Protein AF-A0A436QU45-F1 (afdb_monomer)

Foldseek 3Di:
DPPPDDDDPVVVVVVLVVVVVVLVLLLVCLVVAVANVHDDDDVVLVVVLVVVLVCQQVVSDDCVVRVSSLVSNLVVCPDPVNVVSLVDDDPPGGGPPCSNPSVD

Solvent-accessible surface area (backbone atoms only — not comparable to full-atom values): 6234 Å² total; per-residue (Å²): 133,85,86,79,72,79,79,60,63,66,61,51,53,53,50,61,60,52,48,56,59,53,48,54,50,47,18,52,34,32,66,76,31,84,23,67,82,33,88,53,89,48,70,62,43,53,54,50,49,56,56,48,48,56,37,40,32,71,58,75,62,73,55,86,86,26,58,39,31,42,57,49,46,39,62,55,59,72,34,80,88,34,49,68,64,55,69,58,78,56,89,98,51,80,61,40,90,53,53,70,50,77,88,109

pLDDT: mean 90.85, std 9.3, range [40.69, 97.88]

Nearest PDB structures (foldseek):
  4mdc-assembly1_A  TM=9.880E-01  e=5.559E-12  Sinorhizobium meliloti 1021
  4o7h-assembly1_A  TM=9.720E-01  e=8.324E-10  Rhodospirillum rubrum F11
  4o7h-assembly1_B  TM=9.723E-01  e=1.251E-09  Rhodospirillum rubrum F11
  5nr1-assembly1_A  TM=9.615E-01  e=7.182E-09  Caulobacter vibrioides
  4ecb-assembly1_B  TM=8.133E-01  e=2.081E-01  Schistosoma japonicum

Radius of gyration: 14.69 Å; Cα contacts (8 Å, |Δi|>4): 74; chains: 1; bounding box: 36×24×44 Å

Sequence (104 aa):
AAGGGSPDSAAIRAARANIRQHMKYTNWLAGTRHWLAGNKVTYADLAAAATLSVLDYLGEIDWREHSAAREWYTRVKSRPSFRPLLSDRVRGLSPVSHYADLDF

Structure (mmCIF, N/CA/C/O backbone):
data_AF-A0A436QU45-F1
#
_entry.id   AF-A0A436QU45-F1
#
loop_
_atom_site.group_PDB
_atom_site.id
_atom_site.type_symbol
_atom_site.label_atom_id
_atom_site.label_alt_id
_atom_site.label_comp_id
_atom_site.label_asym_id
_atom_site.label_entity_id
_atom_site.label_seq_id
_atom_site.pdbx_PDB_ins_code
_atom_site.Cartn_x
_atom_site.Cartn_y
_atom_site.Cartn_z
_atom_site.occupancy
_atom_site.B_iso_or_equiv
_atom_site.auth_seq_id
_atom_site.auth_comp_id
_atom_site.auth_asym_id
_atom_site.auth_atom_id
_atom_site.pdbx_PDB_model_num
ATOM 1 N N . ALA A 1 1 ? 4.417 8.621 -26.400 1.00 40.69 1 ALA A N 1
ATOM 2 C CA . ALA A 1 1 ? 5.812 8.210 -26.651 1.00 40.69 1 ALA A CA 1
ATOM 3 C C . ALA A 1 1 ? 5.959 6.759 -26.212 1.00 40.69 1 ALA A C 1
ATOM 5 O O . ALA A 1 1 ? 5.662 6.466 -25.061 1.00 40.69 1 ALA A O 1
ATOM 6 N N . ALA A 1 2 ? 6.302 5.847 -27.123 1.00 53.00 2 ALA A N 1
ATOM 7 C CA . ALA A 1 2 ? 6.554 4.452 -26.775 1.00 53.00 2 ALA A CA 1
ATOM 8 C C . ALA A 1 2 ? 7.922 4.368 -26.080 1.00 53.00 2 ALA A C 1
ATOM 10 O O . ALA A 1 2 ? 8.947 4.642 -26.700 1.00 53.00 2 ALA A O 1
ATOM 11 N N . GLY A 1 3 ? 7.928 4.076 -24.778 1.00 53.78 3 GLY A N 1
ATOM 12 C CA . GLY A 1 3 ? 9.149 3.855 -24.005 1.00 53.78 3 GLY A CA 1
ATOM 13 C C . GLY A 1 3 ? 9.829 2.571 -24.471 1.00 53.78 3 GLY A C 1
ATOM 14 O O . GLY A 1 3 ? 9.390 1.486 -24.116 1.00 53.78 3 GLY A O 1
ATOM 15 N N . GLY A 1 4 ? 10.851 2.706 -25.319 1.00 63.25 4 GLY A N 1
ATOM 16 C CA . GLY A 1 4 ? 11.589 1.592 -25.928 1.00 63.25 4 GLY A CA 1
ATOM 17 C C . GLY A 1 4 ? 13.011 1.397 -25.392 1.00 63.25 4 GLY A C 1
ATOM 18 O O . GLY A 1 4 ? 13.765 0.611 -25.954 1.00 63.25 4 GLY A O 1
ATOM 19 N N . GLY A 1 5 ? 13.406 2.125 -24.345 1.00 72.06 5 GLY A N 1
ATOM 20 C CA . GLY A 1 5 ? 14.686 1.912 -23.670 1.00 72.06 5 GLY A CA 1
ATOM 21 C C . GLY A 1 5 ? 14.582 0.802 -22.627 1.00 72.06 5 GLY A C 1
ATOM 22 O O . GLY A 1 5 ? 13.574 0.711 -21.925 1.00 72.06 5 GLY A O 1
ATOM 23 N N . SER A 1 6 ? 15.623 -0.025 -22.508 1.00 75.50 6 SER A N 1
ATOM 24 C CA . SER A 1 6 ? 15.734 -1.003 -21.422 1.00 75.50 6 SER A CA 1
ATOM 25 C C . SER A 1 6 ? 15.598 -0.305 -20.060 1.00 75.50 6 SER A C 1
ATOM 27 O O . SER A 1 6 ? 16.136 0.794 -19.900 1.00 75.50 6 SER A O 1
ATOM 29 N N . PRO A 1 7 ? 14.912 -0.912 -19.073 1.00 81.56 7 PRO A N 1
ATOM 30 C CA . PRO A 1 7 ? 14.766 -0.323 -17.746 1.00 81.56 7 PRO A CA 1
ATOM 31 C C . PRO A 1 7 ? 16.120 0.054 -17.135 1.00 81.56 7 PRO A C 1
ATOM 33 O O . PRO A 1 7 ? 17.071 -0.731 -17.186 1.00 81.56 7 PRO A O 1
ATOM 36 N N . ASP A 1 8 ? 16.204 1.236 -16.520 1.00 90.25 8 ASP A N 1
ATOM 37 C CA . ASP A 1 8 ? 17.415 1.655 -15.818 1.00 90.25 8 ASP A CA 1
ATOM 38 C C . ASP A 1 8 ? 17.614 0.796 -14.561 1.00 90.25 8 ASP A C 1
ATOM 40 O O . ASP A 1 8 ? 16.960 0.962 -13.527 1.00 90.25 8 ASP A O 1
ATOM 44 N N . SER A 1 9 ? 18.557 -0.140 -14.656 1.00 89.94 9 SER A N 1
ATOM 45 C CA . SER A 1 9 ? 18.867 -1.066 -13.570 1.00 89.94 9 SER A CA 1
ATOM 46 C C . SER A 1 9 ? 19.361 -0.365 -12.299 1.00 89.94 9 SER A C 1
ATOM 48 O O . SER A 1 9 ? 19.139 -0.880 -11.202 1.00 89.94 9 SER A O 1
ATOM 50 N N . ALA A 1 10 ? 20.023 0.792 -12.415 1.00 92.94 10 ALA A N 1
ATOM 51 C CA . ALA A 1 10 ? 20.500 1.547 -11.262 1.00 92.94 10 ALA A CA 1
ATOM 52 C C . ALA A 1 10 ? 19.326 2.194 -10.521 1.00 92.94 10 ALA A C 1
ATOM 54 O O . ALA A 1 10 ? 19.232 2.057 -9.298 1.00 92.94 10 ALA A O 1
ATOM 55 N N . ALA A 1 11 ? 18.391 2.795 -11.262 1.00 91.06 11 ALA A N 1
ATOM 56 C CA . ALA A 1 11 ? 17.160 3.342 -10.701 1.00 91.06 11 ALA A CA 1
ATOM 57 C C . ALA A 1 11 ? 16.320 2.259 -10.001 1.00 91.06 11 ALA A C 1
ATOM 59 O O . ALA A 1 11 ? 15.873 2.464 -8.873 1.00 91.06 11 ALA A O 1
ATOM 60 N N . ILE A 1 12 ? 16.176 1.073 -10.607 1.00 89.69 12 ILE A N 1
ATOM 61 C CA . ILE A 1 12 ? 15.433 -0.052 -10.008 1.00 89.69 12 ILE A CA 1
ATOM 62 C C . ILE A 1 12 ? 16.094 -0.535 -8.711 1.00 89.69 12 ILE A C 1
ATOM 64 O O . ILE A 1 12 ? 15.411 -0.750 -7.709 1.00 89.69 12 ILE A O 1
ATOM 68 N N . ARG A 1 13 ? 17.428 -0.682 -8.689 1.00 90.56 13 ARG A N 1
ATOM 69 C CA . ARG A 1 13 ? 18.151 -1.076 -7.466 1.00 90.56 13 ARG A CA 1
ATOM 70 C C . ARG A 1 13 ? 17.974 -0.051 -6.347 1.00 90.56 13 ARG A C 1
ATOM 72 O O . ARG A 1 13 ? 17.727 -0.445 -5.207 1.00 90.56 13 ARG A O 1
ATOM 79 N N . ALA A 1 14 ? 18.075 1.239 -6.664 1.00 93.12 14 ALA A N 1
ATOM 80 C CA . ALA A 1 14 ? 17.862 2.310 -5.695 1.00 93.12 14 ALA A CA 1
ATOM 81 C C . ALA A 1 14 ? 16.418 2.311 -5.164 1.00 93.12 14 ALA A C 1
ATOM 83 O O . ALA A 1 14 ? 16.207 2.382 -3.954 1.00 93.12 14 ALA A O 1
ATOM 84 N N . ALA A 1 15 ? 15.428 2.140 -6.045 1.00 89.88 15 ALA A N 1
ATOM 85 C CA . ALA A 1 15 ? 14.022 2.045 -5.662 1.00 89.88 15 ALA A CA 1
ATOM 86 C C . ALA A 1 15 ? 13.774 0.876 -4.694 1.00 89.88 15 ALA A C 1
ATOM 88 O O . ALA A 1 15 ? 13.246 1.088 -3.602 1.00 89.88 15 ALA A O 1
ATOM 89 N N . ARG A 1 16 ? 14.250 -0.333 -5.026 1.00 90.50 16 ARG A N 1
ATOM 90 C CA . ARG A 1 16 ? 14.160 -1.518 -4.150 1.00 90.50 16 ARG A CA 1
ATOM 91 C C . ARG A 1 16 ? 14.826 -1.308 -2.793 1.00 90.50 16 ARG A C 1
ATOM 93 O O . ARG A 1 16 ? 14.320 -1.770 -1.773 1.00 90.50 16 ARG A O 1
ATOM 100 N N . ALA A 1 17 ? 15.955 -0.599 -2.758 1.00 92.06 17 ALA A N 1
ATOM 101 C CA . ALA A 1 17 ? 16.620 -0.275 -1.501 1.00 92.06 17 ALA A CA 1
ATOM 102 C C . ALA A 1 17 ? 15.769 0.644 -0.609 1.00 92.06 17 ALA A C 1
ATOM 104 O O . ALA A 1 17 ? 15.705 0.424 0.602 1.00 92.06 17 ALA A O 1
ATOM 105 N N . ASN A 1 18 ? 15.078 1.615 -1.208 1.00 94.00 18 ASN A N 1
ATOM 106 C CA . ASN A 1 18 ? 14.245 2.580 -0.493 1.00 94.00 18 ASN A CA 1
ATOM 107 C C . ASN A 1 18 ? 12.933 1.972 0.027 1.00 94.00 18 ASN A C 1
ATOM 109 O O . ASN A 1 18 ? 12.485 2.347 1.113 1.00 94.00 18 ASN A O 1
ATOM 113 N N . ILE A 1 19 ? 12.348 0.995 -0.683 1.00 94.62 19 ILE A N 1
ATOM 114 C CA . ILE A 1 19 ? 11.116 0.299 -0.254 1.00 94.62 19 ILE A CA 1
ATOM 115 C C . ILE A 1 19 ? 11.261 -0.250 1.168 1.00 94.62 19 ILE A C 1
ATOM 117 O O . ILE A 1 19 ? 10.368 -0.057 1.993 1.00 94.62 19 ILE A O 1
ATOM 121 N N . ARG A 1 20 ? 12.412 -0.853 1.498 1.00 92.56 20 ARG A N 1
ATOM 122 C CA . ARG A 1 20 ? 12.660 -1.436 2.827 1.00 92.56 20 ARG A CA 1
ATOM 123 C C . ARG A 1 20 ? 12.457 -0.437 3.964 1.00 92.56 20 ARG A C 1
ATOM 125 O O . ARG A 1 20 ? 11.889 -0.788 4.995 1.00 92.56 20 ARG A O 1
ATOM 132 N N . GLN A 1 21 ? 12.907 0.806 3.796 1.00 95.00 21 GLN A N 1
ATOM 133 C CA . GLN A 1 21 ? 12.771 1.824 4.840 1.00 95.00 21 GLN A CA 1
ATOM 134 C C . GLN A 1 21 ? 11.311 2.250 5.022 1.00 95.00 21 GLN A C 1
ATOM 136 O O . GLN A 1 21 ? 10.843 2.379 6.155 1.00 95.00 21 GLN A O 1
ATOM 141 N N . HIS A 1 22 ? 10.572 2.413 3.922 1.00 96.50 22 HIS A N 1
ATOM 142 C CA . HIS A 1 22 ? 9.146 2.730 3.979 1.00 96.50 22 HIS A CA 1
ATOM 143 C C . HIS A 1 22 ? 8.334 1.590 4.597 1.00 96.50 22 HIS A C 1
ATOM 145 O O . HIS A 1 22 ? 7.486 1.848 5.447 1.00 96.50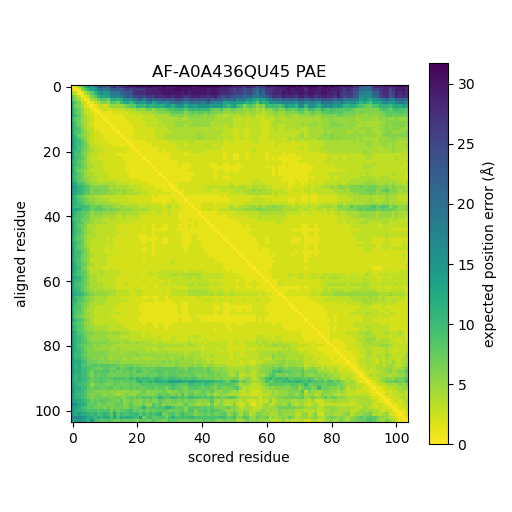 22 HIS A O 1
ATOM 151 N N . MET A 1 23 ? 8.639 0.337 4.256 1.00 97.44 23 MET A N 1
ATOM 152 C CA . MET A 1 23 ? 7.963 -0.820 4.839 1.00 97.44 23 MET A CA 1
ATOM 153 C C . MET A 1 23 ? 8.230 -0.963 6.337 1.00 97.44 23 MET A C 1
ATOM 155 O O . MET A 1 23 ? 7.292 -1.207 7.093 1.00 97.44 23 MET A O 1
ATOM 159 N N . LYS A 1 24 ? 9.464 -0.718 6.802 1.00 96.69 24 LYS A N 1
ATOM 160 C CA . LYS A 1 24 ? 9.770 -0.659 8.243 1.00 96.69 24 LYS A CA 1
ATOM 161 C C . LYS A 1 24 ? 8.922 0.388 8.962 1.00 96.69 24 LYS A C 1
ATOM 163 O O . LYS A 1 24 ? 8.387 0.109 10.034 1.00 96.69 24 LYS A O 1
ATOM 168 N N . TYR A 1 25 ? 8.777 1.573 8.372 1.00 97.38 25 TYR A N 1
ATOM 169 C CA . TYR A 1 25 ? 7.977 2.643 8.961 1.00 97.38 25 TYR A CA 1
ATOM 170 C C . TYR A 1 25 ? 6.479 2.313 8.975 1.00 97.38 25 TYR A C 1
ATOM 172 O O . TYR A 1 25 ? 5.841 2.435 10.020 1.00 97.38 25 TYR A O 1
ATOM 180 N N . THR A 1 26 ? 5.927 1.817 7.865 1.00 97.62 26 THR A N 1
ATOM 181 C CA . THR A 1 26 ? 4.529 1.362 7.796 1.00 97.62 26 THR A CA 1
ATOM 182 C C . THR A 1 26 ? 4.261 0.235 8.792 1.00 97.62 26 THR A C 1
ATOM 184 O O . THR A 1 26 ? 3.245 0.262 9.480 1.00 97.62 26 THR A O 1
ATOM 187 N N . ASN A 1 27 ? 5.190 -0.714 8.938 1.00 97.88 27 ASN A N 1
ATOM 188 C CA . ASN A 1 27 ? 5.090 -1.794 9.917 1.00 97.88 27 ASN A CA 1
ATOM 189 C C . ASN A 1 27 ? 5.077 -1.267 11.357 1.00 97.88 27 ASN A C 1
ATOM 191 O O . ASN A 1 27 ? 4.260 -1.703 12.162 1.00 97.88 27 ASN A O 1
ATOM 195 N N . TRP A 1 28 ? 5.935 -0.296 11.679 1.00 97.75 28 TRP A N 1
ATOM 196 C CA . TRP A 1 28 ? 5.936 0.347 12.994 1.00 97.75 28 TRP A CA 1
ATOM 197 C C . TRP A 1 28 ? 4.623 1.095 13.279 1.00 97.75 28 TRP A C 1
ATOM 199 O O . TRP A 1 28 ? 4.052 0.951 14.361 1.00 97.75 28 TRP A O 1
ATOM 209 N N . LEU A 1 29 ? 4.104 1.847 12.303 1.00 97.69 29 LEU A N 1
ATOM 210 C CA . LEU A 1 29 ? 2.814 2.533 12.423 1.00 97.69 29 LEU A CA 1
ATOM 211 C C . LEU A 1 29 ? 1.664 1.544 12.649 1.00 97.69 29 LEU A C 1
ATOM 213 O O . LEU A 1 29 ? 0.866 1.734 13.563 1.00 97.69 29 LEU A O 1
ATOM 217 N N . ALA A 1 30 ? 1.603 0.480 11.847 1.00 97.31 30 ALA A N 1
ATOM 218 C CA . ALA A 1 30 ? 0.574 -0.551 11.936 1.00 97.31 30 ALA A CA 1
ATOM 219 C C . ALA A 1 30 ? 0.669 -1.396 13.218 1.00 97.31 30 ALA A C 1
ATOM 221 O O . ALA A 1 30 ? -0.350 -1.864 13.712 1.00 97.31 30 ALA A O 1
ATOM 222 N N . GLY A 1 31 ? 1.872 -1.578 13.772 1.00 96.56 31 GLY A N 1
ATOM 223 C CA . GLY A 1 31 ? 2.080 -2.314 15.023 1.00 96.56 31 GLY A CA 1
ATOM 224 C C . GLY A 1 31 ? 1.774 -1.502 16.284 1.00 96.56 31 GLY A C 1
ATOM 225 O O . GLY A 1 31 ? 1.564 -2.077 17.346 1.00 96.56 31 GLY A O 1
ATOM 226 N N . THR A 1 32 ? 1.741 -0.171 16.188 1.00 95.69 32 THR A N 1
ATOM 227 C CA . THR A 1 32 ? 1.507 0.725 17.338 1.00 95.69 32 THR A CA 1
ATOM 228 C C . THR A 1 32 ? 0.123 1.377 17.331 1.00 95.69 32 THR A C 1
ATOM 230 O O . THR A 1 32 ? -0.238 2.061 18.289 1.00 95.69 32 THR A O 1
ATOM 233 N N . ARG A 1 33 ? -0.658 1.204 16.256 1.00 95.00 33 ARG A N 1
ATOM 234 C CA . ARG A 1 33 ? -1.951 1.871 16.036 1.00 95.00 33 ARG A CA 1
ATOM 235 C C . ARG A 1 33 ? -2.924 0.938 15.325 1.00 95.00 33 ARG A C 1
ATOM 237 O O . ARG A 1 33 ? -2.517 0.064 14.570 1.00 95.00 33 ARG A O 1
ATOM 244 N N . HIS A 1 34 ? -4.227 1.167 15.490 1.00 94.00 34 HIS A N 1
ATOM 245 C CA . HIS A 1 34 ? -5.234 0.382 14.766 1.00 94.00 34 HIS A CA 1
ATOM 246 C C . HIS A 1 34 ? -5.207 0.625 13.245 1.00 94.00 34 HIS A C 1
ATOM 248 O O . HIS A 1 34 ? -5.368 -0.328 12.480 1.00 94.00 34 HIS A O 1
ATOM 254 N N . TRP A 1 35 ? -4.998 1.874 12.828 1.00 97.12 35 TRP A N 1
ATOM 255 C CA . TRP A 1 35 ? -4.835 2.362 11.453 1.00 97.12 35 TR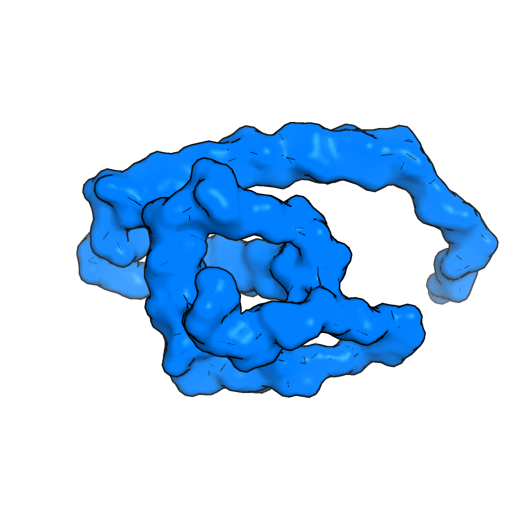P A CA 1
ATOM 256 C C . TRP A 1 35 ? -3.659 3.347 11.411 1.00 97.12 35 TRP A C 1
ATOM 258 O O . TRP A 1 35 ? -3.261 3.870 12.455 1.00 97.12 35 TRP A O 1
ATOM 268 N N . LEU A 1 36 ? -3.103 3.650 10.234 1.00 96.75 36 LEU A N 1
ATOM 269 C CA . LEU A 1 36 ? -1.822 4.374 10.138 1.00 96.75 36 LEU A CA 1
ATOM 270 C C . LEU A 1 36 ? -1.835 5.739 10.852 1.00 96.75 36 LEU A C 1
ATOM 272 O O . LEU A 1 36 ? -0.837 6.142 11.459 1.00 96.75 36 LEU A O 1
ATOM 276 N N . ALA A 1 37 ? -2.976 6.433 10.829 1.00 96.44 37 ALA A N 1
ATOM 277 C CA . ALA A 1 37 ? -3.160 7.737 11.466 1.00 96.44 37 ALA A CA 1
ATOM 278 C C . ALA A 1 37 ? -3.862 7.692 12.842 1.00 96.44 37 ALA A C 1
ATOM 280 O O . ALA A 1 37 ? -4.082 8.746 13.433 1.00 96.44 37 ALA A O 1
ATOM 281 N N . GLY A 1 38 ? -4.227 6.515 13.371 1.00 94.12 38 GLY A N 1
ATOM 282 C CA . GLY A 1 38 ? -4.890 6.392 14.676 1.00 94.12 38 GLY A CA 1
ATOM 283 C C . GLY A 1 38 ? -5.947 5.288 14.734 1.00 94.12 38 GLY A C 1
ATOM 284 O O . GLY A 1 38 ? -5.704 4.158 14.325 1.00 94.12 38 GLY A O 1
ATOM 285 N N . ASN A 1 39 ? -7.131 5.602 15.270 1.00 94.88 39 ASN A N 1
ATOM 286 C CA . ASN A 1 39 ? -8.161 4.595 15.581 1.00 94.88 39 ASN A CA 1
ATOM 287 C C . ASN A 1 39 ? -9.189 4.356 14.468 1.00 94.88 39 ASN A C 1
ATOM 289 O O . ASN A 1 39 ? -9.999 3.437 14.565 1.00 94.88 39 ASN A O 1
ATOM 293 N N . LYS A 1 40 ? -9.181 5.167 13.408 1.00 96.12 40 LYS A N 1
ATOM 294 C CA . LYS A 1 40 ? -10.122 5.065 12.284 1.00 96.12 40 LYS A CA 1
ATOM 295 C C . LYS A 1 40 ? -9.359 5.101 10.964 1.00 96.12 40 LYS A C 1
ATOM 297 O O . LYS A 1 40 ? -8.282 5.686 10.907 1.00 96.12 40 LYS A O 1
ATOM 302 N N . VAL A 1 41 ? -9.946 4.513 9.922 1.00 96.62 41 VAL A N 1
ATOM 303 C CA . VAL A 1 41 ? -9.426 4.602 8.550 1.00 96.62 41 VAL A CA 1
ATOM 304 C C . VAL A 1 41 ? -9.408 6.064 8.111 1.00 96.62 41 VAL A C 1
ATOM 306 O O . VAL A 1 41 ? -10.395 6.779 8.292 1.00 96.62 41 VAL A O 1
ATOM 309 N N . THR A 1 42 ? -8.307 6.489 7.501 1.00 97.44 4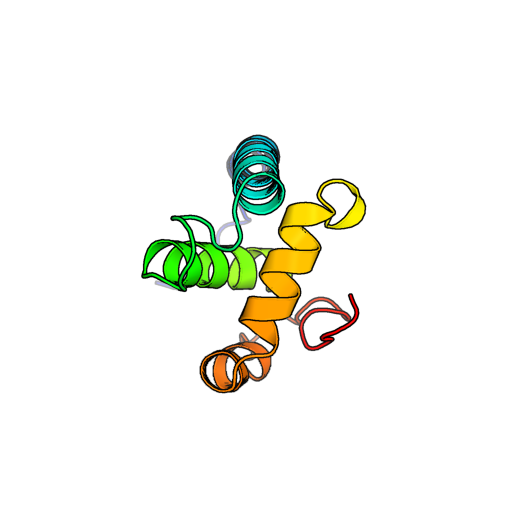2 THR A N 1
ATOM 310 C CA . THR A 1 42 ? -8.128 7.842 6.959 1.00 97.44 42 THR A CA 1
ATOM 311 C C . THR A 1 42 ? -7.534 7.802 5.551 1.00 97.44 42 THR A C 1
ATOM 313 O O . THR A 1 42 ? -7.203 6.738 5.024 1.00 97.44 42 THR A O 1
ATOM 316 N N . TYR A 1 43 ? -7.332 8.974 4.945 1.00 97.38 43 TYR A N 1
ATOM 317 C CA . TYR A 1 43 ? -6.591 9.082 3.687 1.00 97.38 43 TYR A CA 1
ATOM 318 C C . TYR A 1 43 ? -5.158 8.548 3.774 1.00 97.38 43 TYR A C 1
ATOM 320 O O . TYR A 1 43 ? -4.638 8.106 2.754 1.00 97.38 43 TYR A O 1
ATOM 328 N N . ALA A 1 44 ? -4.539 8.522 4.961 1.00 97.31 44 ALA A N 1
ATOM 329 C CA . ALA A 1 44 ? -3.215 7.928 5.130 1.00 97.31 44 ALA A CA 1
ATOM 330 C C . ALA A 1 44 ? -3.226 6.436 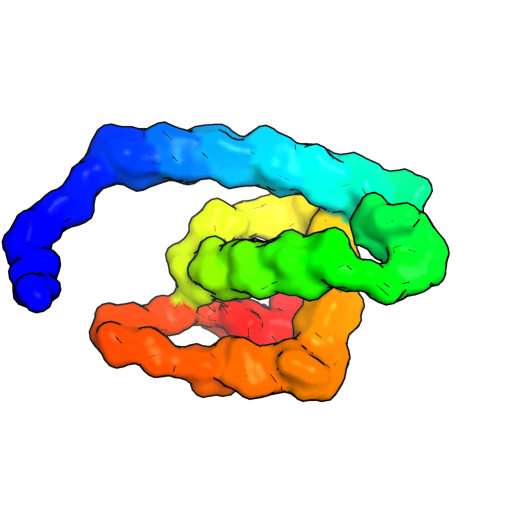4.762 1.00 97.31 44 ALA A C 1
ATOM 332 O O . ALA A 1 44 ? -2.343 5.971 4.045 1.00 97.31 44 ALA A O 1
ATOM 333 N N . ASP A 1 45 ? -4.260 5.705 5.189 1.00 97.81 45 ASP A N 1
ATOM 334 C CA . ASP A 1 45 ? -4.404 4.282 4.889 1.00 97.81 45 ASP A CA 1
ATOM 335 C C . ASP A 1 45 ? -4.657 4.047 3.398 1.00 97.81 45 ASP A C 1
ATOM 337 O O . ASP A 1 45 ? -4.058 3.159 2.798 1.00 97.81 45 ASP A O 1
ATOM 341 N N . LEU A 1 46 ? -5.512 4.873 2.786 1.00 96.38 46 LEU A N 1
ATOM 342 C CA . LEU A 1 46 ? -5.845 4.762 1.365 1.00 96.38 46 LEU A CA 1
ATOM 343 C C . LEU A 1 46 ? -4.642 5.080 0.470 1.00 96.38 46 LEU A C 1
ATOM 345 O O . LEU A 1 46 ? -4.374 4.339 -0.471 1.00 96.38 46 LEU A O 1
ATOM 349 N N . ALA A 1 47 ? -3.893 6.141 0.778 1.00 97.00 47 ALA A N 1
ATOM 350 C CA . ALA A 1 47 ? -2.705 6.526 0.022 1.00 97.00 47 ALA A CA 1
ATOM 351 C C . ALA A 1 47 ? -1.597 5.466 0.129 1.00 97.00 47 ALA A C 1
ATOM 353 O O . ALA A 1 47 ? -1.008 5.067 -0.882 1.00 97.00 47 ALA A O 1
ATOM 354 N N . ALA A 1 48 ? -1.348 4.963 1.343 1.00 97.25 48 ALA A N 1
ATOM 355 C CA . ALA A 1 48 ? -0.381 3.898 1.563 1.00 97.25 48 ALA A CA 1
ATOM 356 C C . ALA A 1 48 ? -0.797 2.612 0.836 1.00 97.25 48 ALA A C 1
ATOM 358 O O . ALA A 1 48 ? 0.002 2.043 0.098 1.00 97.25 48 ALA A O 1
ATOM 359 N N . ALA A 1 49 ? -2.052 2.179 0.976 1.00 96.69 49 ALA A N 1
ATOM 360 C CA . ALA A 1 49 ? -2.527 0.945 0.360 1.00 96.69 49 ALA A CA 1
ATOM 361 C C . ALA A 1 49 ? -2.564 1.019 -1.171 1.00 96.69 49 ALA A C 1
ATOM 363 O O . ALA A 1 49 ? -2.229 0.033 -1.823 1.00 96.69 49 ALA A O 1
ATOM 364 N N . ALA A 1 50 ? -2.909 2.173 -1.753 1.00 95.25 50 ALA A N 1
ATOM 365 C CA . ALA A 1 50 ? -2.830 2.383 -3.197 1.00 95.25 50 ALA A CA 1
ATOM 366 C C . ALA A 1 50 ? -1.388 2.215 -3.696 1.00 95.25 50 ALA A C 1
ATOM 368 O O . ALA A 1 50 ? -1.137 1.441 -4.617 1.00 95.25 50 ALA A O 1
ATOM 369 N N . THR A 1 51 ? -0.427 2.858 -3.029 1.00 95.44 51 THR A N 1
ATOM 370 C CA . THR A 1 51 ? 0.997 2.760 -3.386 1.00 95.44 51 THR A CA 1
ATOM 371 C C . THR A 1 51 ? 1.511 1.326 -3.254 1.00 95.44 51 THR A C 1
ATOM 373 O O . THR A 1 51 ? 2.128 0.790 -4.173 1.00 95.44 51 THR A O 1
ATOM 376 N N . LEU A 1 52 ? 1.208 0.676 -2.129 1.00 96.00 52 LEU A N 1
ATOM 377 C CA . LEU A 1 52 ? 1.631 -0.696 -1.866 1.00 96.00 52 LEU A CA 1
ATOM 378 C C . LEU A 1 52 ? 0.957 -1.696 -2.802 1.00 96.00 52 LEU A C 1
ATOM 380 O O . LEU A 1 52 ? 1.592 -2.676 -3.156 1.00 96.00 52 LEU A O 1
ATOM 384 N N . SER A 1 53 ? -0.265 -1.437 -3.277 1.00 95.25 53 SER A N 1
ATOM 385 C CA . SER A 1 53 ? -0.920 -2.317 -4.254 1.00 95.25 53 SER A CA 1
ATOM 386 C C . SER A 1 53 ? -0.185 -2.386 -5.587 1.00 95.25 53 SER A C 1
ATOM 388 O O . SER A 1 53 ? -0.120 -3.453 -6.187 1.00 95.25 53 SER A O 1
ATOM 390 N N . VAL A 1 54 ? 0.420 -1.285 -6.034 1.00 94.38 54 VAL A N 1
ATOM 391 C CA . VAL A 1 54 ? 1.217 -1.278 -7.267 1.00 94.38 54 VAL A CA 1
ATOM 392 C C . VAL A 1 54 ? 2.510 -2.067 -7.066 1.00 94.38 54 VAL A C 1
ATOM 394 O O . VAL A 1 54 ? 2.895 -2.860 -7.922 1.00 94.38 54 VAL A O 1
ATOM 397 N N . LEU A 1 55 ? 3.167 -1.886 -5.918 1.00 94.50 55 LEU A N 1
ATOM 398 C CA . LEU A 1 55 ? 4.386 -2.622 -5.579 1.00 94.50 55 LEU A CA 1
ATOM 399 C C . LEU A 1 55 ? 4.120 -4.119 -5.355 1.00 94.50 55 LEU A C 1
ATOM 401 O O . LEU A 1 55 ? 4.928 -4.943 -5.772 1.00 94.50 55 LEU A O 1
ATOM 405 N N . ASP A 1 56 ? 2.984 -4.473 -4.751 1.00 94.12 56 ASP A N 1
ATOM 406 C CA . ASP A 1 56 ? 2.557 -5.860 -4.552 1.00 94.12 56 ASP A CA 1
ATOM 407 C C . ASP A 1 56 ? 2.222 -6.526 -5.889 1.00 94.12 56 ASP A C 1
ATOM 409 O O . ASP A 1 56 ? 2.691 -7.629 -6.140 1.00 94.12 56 ASP A O 1
ATOM 413 N N . TYR A 1 57 ? 1.528 -5.831 -6.802 1.00 92.94 57 TYR A N 1
ATOM 414 C CA . TYR A 1 57 ? 1.285 -6.324 -8.165 1.00 92.94 57 TYR A CA 1
ATOM 415 C C . TYR A 1 57 ? 2.597 -6.723 -8.857 1.00 92.94 57 TYR A C 1
ATOM 417 O O . TYR A 1 57 ? 2.664 -7.761 -9.516 1.00 92.94 57 TYR A O 1
ATOM 425 N N . LEU A 1 58 ? 3.645 -5.909 -8.679 1.00 91.62 58 LEU A N 1
ATOM 426 C CA . LEU A 1 58 ? 4.983 -6.124 -9.237 1.00 91.62 58 LEU A CA 1
ATOM 427 C C . LEU A 1 58 ? 5.831 -7.154 -8.469 1.00 91.62 58 LEU A C 1
ATOM 429 O O . LEU A 1 58 ? 6.891 -7.536 -8.959 1.00 91.62 58 LEU A O 1
ATOM 433 N N . GLY A 1 59 ? 5.401 -7.600 -7.285 1.00 91.56 59 GLY A N 1
AT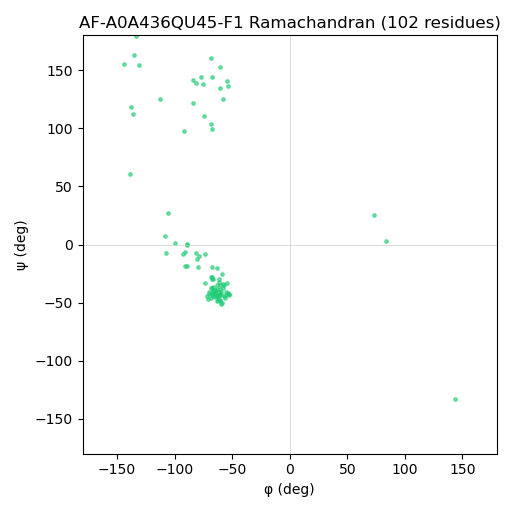OM 434 C CA . GLY A 1 59 ? 6.173 -8.519 -6.444 1.00 91.56 59 GLY A CA 1
ATOM 435 C C . GLY A 1 59 ? 7.374 -7.884 -5.748 1.00 91.56 59 GLY A C 1
ATOM 436 O O . GLY A 1 59 ? 8.339 -8.575 -5.436 1.00 91.56 59 GLY A O 1
ATOM 437 N N . GLU A 1 60 ? 7.343 -6.572 -5.519 1.00 93.25 60 GLU A N 1
ATOM 438 C CA . GLU A 1 60 ? 8.470 -5.808 -4.965 1.00 93.25 60 GLU A CA 1
ATOM 439 C C . GLU A 1 60 ? 8.467 -5.737 -3.424 1.00 93.25 60 GLU A C 1
ATOM 441 O O . GLU A 1 60 ? 9.360 -5.131 -2.827 1.00 93.25 60 GLU A O 1
ATOM 446 N N . ILE A 1 61 ? 7.471 -6.338 -2.762 1.00 93.44 61 ILE A N 1
ATOM 447 C CA . ILE A 1 61 ? 7.324 -6.343 -1.300 1.00 93.44 61 ILE A CA 1
ATOM 448 C C . ILE A 1 61 ? 7.532 -7.760 -0.754 1.00 93.44 61 ILE A C 1
ATOM 450 O O . ILE A 1 61 ? 6.814 -8.684 -1.131 1.00 93.44 61 ILE A O 1
ATOM 454 N N . ASP A 1 62 ? 8.456 -7.917 0.200 1.00 92.56 62 ASP A N 1
ATOM 455 C CA . ASP A 1 62 ? 8.539 -9.122 1.034 1.00 92.56 62 ASP A CA 1
ATOM 456 C C . ASP A 1 62 ? 7.717 -8.933 2.316 1.00 92.56 62 ASP A C 1
ATOM 458 O O . ASP A 1 62 ? 8.157 -8.323 3.294 1.00 92.56 62 ASP A O 1
ATOM 462 N N . TRP A 1 63 ? 6.489 -9.447 2.312 1.00 94.31 63 TRP A N 1
ATOM 463 C CA . TRP A 1 63 ? 5.562 -9.320 3.438 1.00 94.31 63 TRP A CA 1
ATOM 464 C C . TRP A 1 63 ? 5.996 -10.095 4.689 1.00 94.31 63 TRP A C 1
ATOM 466 O O . TRP A 1 63 ? 5.544 -9.773 5.791 1.00 94.31 63 TRP A O 1
ATOM 476 N N . ARG A 1 64 ? 6.892 -11.083 4.558 1.00 93.06 64 ARG A N 1
ATOM 477 C CA . ARG A 1 64 ? 7.333 -11.934 5.679 1.00 93.06 64 ARG A CA 1
ATOM 478 C C . ARG A 1 64 ? 8.160 -11.159 6.702 1.00 93.06 64 ARG A C 1
ATOM 480 O O . ARG A 1 64 ? 8.136 -11.492 7.882 1.00 93.06 64 ARG A O 1
ATOM 487 N N . GLU A 1 65 ? 8.845 -10.102 6.270 1.00 93.56 65 GLU A N 1
ATOM 488 C CA . GLU A 1 65 ? 9.643 -9.233 7.145 1.00 93.56 65 GLU A CA 1
ATOM 489 C C . GLU A 1 65 ? 8.796 -8.172 7.878 1.00 93.56 65 GLU A C 1
ATOM 491 O O . GLU A 1 65 ? 9.302 -7.440 8.735 1.00 93.56 65 GLU A O 1
ATOM 496 N N . HIS A 1 66 ? 7.504 -8.056 7.545 1.00 96.25 66 HIS A N 1
ATOM 497 C CA . HIS A 1 66 ? 6.651 -6.934 7.941 1.00 96.25 66 HIS A CA 1
ATOM 498 C C . HIS A 1 66 ? 5.244 -7.390 8.366 1.00 96.25 66 HIS A C 1
ATOM 500 O O . HIS A 1 66 ? 4.241 -6.985 7.776 1.00 96.25 66 HIS A O 1
ATOM 506 N N . SER A 1 67 ? 5.160 -8.228 9.405 1.00 96.62 67 SER A N 1
ATOM 507 C CA . SER A 1 67 ? 3.908 -8.860 9.858 1.00 96.62 67 SER A CA 1
ATOM 508 C C . SER A 1 67 ? 2.780 -7.875 10.190 1.00 96.62 67 SER A C 1
ATOM 510 O O . SER A 1 67 ? 1.661 -8.058 9.716 1.00 96.62 67 SER A O 1
ATOM 512 N N . ALA A 1 68 ? 3.056 -6.799 10.932 1.00 97.50 68 ALA A N 1
ATOM 513 C CA . ALA A 1 68 ? 2.035 -5.812 11.293 1.00 97.50 68 ALA A CA 1
ATOM 514 C C . ALA A 1 68 ? 1.550 -5.020 10.067 1.00 97.50 68 ALA A C 1
ATOM 516 O O . ALA A 1 68 ? 0.357 -4.737 9.934 1.00 97.50 68 ALA A O 1
ATOM 517 N N . ALA A 1 69 ? 2.456 -4.697 9.135 1.00 97.75 69 ALA A N 1
ATOM 518 C CA . ALA A 1 69 ? 2.072 -4.095 7.858 1.00 97.75 69 ALA A CA 1
ATOM 519 C C . ALA A 1 69 ? 1.222 -5.057 7.020 1.00 97.75 69 ALA A C 1
ATOM 521 O O . ALA A 1 69 ? 0.242 -4.620 6.424 1.00 97.75 69 ALA A O 1
ATOM 522 N N . ARG A 1 70 ? 1.556 -6.352 6.999 1.00 97.00 70 ARG A N 1
ATOM 523 C CA . ARG A 1 70 ? 0.778 -7.380 6.299 1.00 97.00 70 ARG A CA 1
ATOM 524 C C . ARG A 1 70 ? -0.646 -7.463 6.843 1.00 97.00 70 ARG A C 1
ATOM 526 O O . ARG A 1 70 ? -1.591 -7.316 6.082 1.00 97.00 70 ARG A O 1
ATOM 533 N N . GLU A 1 71 ? -0.810 -7.574 8.159 1.00 96.50 71 GLU A N 1
ATOM 534 C CA . GLU A 1 71 ? -2.129 -7.616 8.808 1.00 96.50 71 GLU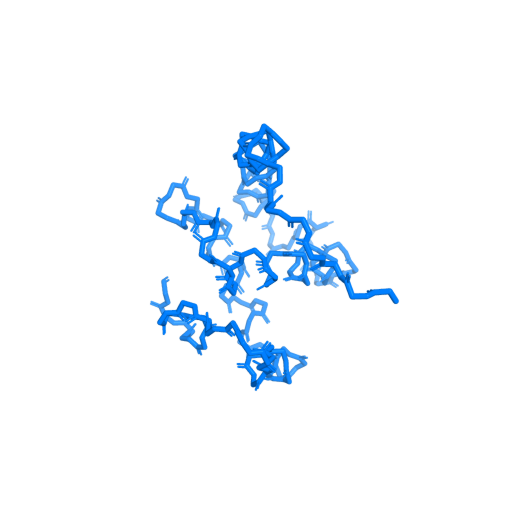 A CA 1
ATOM 535 C C . GLU A 1 71 ? -2.954 -6.343 8.568 1.00 96.50 71 GLU A C 1
ATOM 537 O O . GLU A 1 71 ? -4.165 -6.394 8.332 1.00 96.50 71 GLU A O 1
ATOM 542 N N . TRP A 1 72 ? -2.319 -5.169 8.617 1.00 97.44 72 TRP A N 1
ATOM 543 C CA . TRP A 1 72 ? -2.969 -3.918 8.228 1.00 97.44 72 TRP A CA 1
ATOM 544 C C . TRP A 1 72 ? -3.384 -3.933 6.751 1.00 97.44 72 TRP A C 1
ATOM 546 O O . TRP A 1 72 ? -4.527 -3.585 6.441 1.00 97.44 72 TRP A O 1
ATOM 556 N N . TYR A 1 73 ? -2.513 -4.388 5.850 1.00 97.00 73 TYR A N 1
ATOM 557 C CA . TYR A 1 73 ? -2.793 -4.410 4.419 1.00 97.00 73 TYR A CA 1
ATOM 558 C C . TYR A 1 73 ? -3.916 -5.395 4.078 1.00 97.00 73 TYR A C 1
ATOM 560 O O . TYR A 1 73 ? -4.837 -5.012 3.360 1.00 97.00 73 TYR A O 1
ATOM 568 N N . THR A 1 74 ? -3.951 -6.589 4.681 1.00 95.88 74 THR A N 1
ATOM 569 C CA . THR A 1 74 ? -5.062 -7.551 4.559 1.00 95.88 74 THR A CA 1
ATOM 570 C C . THR A 1 74 ? -6.402 -6.927 4.955 1.00 95.88 74 THR A C 1
ATOM 572 O O . THR A 1 74 ? -7.395 -7.063 4.230 1.00 95.88 74 THR A O 1
ATOM 575 N N . ARG A 1 75 ? -6.447 -6.160 6.056 1.00 95.00 75 ARG A N 1
ATOM 576 C CA . ARG A 1 75 ? -7.661 -5.437 6.480 1.00 95.00 75 ARG A CA 1
ATOM 577 C C . ARG A 1 75 ? -8.105 -4.385 5.464 1.00 95.00 75 ARG A C 1
ATOM 579 O O . ARG A 1 75 ? -9.309 -4.218 5.267 1.00 95.00 75 ARG A O 1
ATOM 586 N N . VAL A 1 76 ? -7.175 -3.672 4.821 1.00 95.38 76 VAL A N 1
ATOM 587 C CA . VAL A 1 76 ? -7.505 -2.697 3.763 1.00 95.38 76 VAL A CA 1
ATOM 588 C C . VAL A 1 76 ? -7.969 -3.406 2.485 1.00 95.38 76 VAL A C 1
ATOM 590 O O . VAL A 1 76 ? -9.009 -3.043 1.930 1.00 95.38 76 VAL A O 1
ATOM 593 N N . LYS A 1 77 ? -7.240 -4.442 2.060 1.00 93.06 77 LYS A N 1
ATOM 594 C CA . LYS A 1 77 ? -7.460 -5.233 0.841 1.00 93.06 77 LYS A CA 1
ATOM 595 C C . LYS A 1 77 ? -8.813 -5.947 0.832 1.00 93.06 77 LYS A C 1
ATOM 597 O O . LYS A 1 77 ? -9.458 -6.051 -0.206 1.00 93.06 77 LYS A O 1
ATOM 602 N N . SER A 1 78 ? -9.292 -6.350 2.006 1.00 93.81 78 SER A N 1
ATOM 603 C CA . SER A 1 78 ? -10.588 -7.021 2.183 1.00 93.81 78 SER A CA 1
ATOM 604 C C . SER A 1 78 ? -11.805 -6.092 2.039 1.00 93.81 78 SER A C 1
ATOM 606 O O . SER A 1 78 ? -12.950 -6.552 2.042 1.00 93.81 78 SER A O 1
ATOM 608 N N . ARG A 1 79 ? -11.610 -4.769 1.931 1.00 93.69 79 ARG A N 1
ATOM 609 C CA . ARG A 1 79 ? -12.720 -3.807 1.839 1.00 93.69 79 ARG A CA 1
ATOM 610 C C . ARG A 1 79 ? -13.339 -3.809 0.433 1.00 93.69 79 ARG A C 1
ATOM 612 O O . ARG A 1 79 ? -12.603 -3.857 -0.550 1.00 93.69 79 ARG A O 1
ATOM 619 N N . PRO A 1 80 ? -14.669 -3.629 0.290 1.00 93.75 80 PRO A N 1
ATOM 620 C CA . PRO A 1 80 ? -15.324 -3.577 -1.023 1.00 93.75 80 PRO A CA 1
ATOM 621 C C . PRO A 1 80 ? -14.732 -2.536 -1.981 1.00 93.75 80 PRO A C 1
ATOM 623 O O . PRO A 1 80 ? -14.661 -2.787 -3.180 1.00 93.75 80 PRO A O 1
ATOM 626 N N . SER A 1 81 ? -14.255 -1.404 -1.451 1.00 92.50 81 SER A N 1
ATOM 627 C CA . SER A 1 81 ? -13.600 -0.341 -2.223 1.00 92.50 81 SER A CA 1
ATOM 628 C C . SER A 1 81 ? -12.292 -0.774 -2.891 1.00 92.50 81 SER A C 1
ATOM 630 O O . SER A 1 81 ? -11.855 -0.117 -3.826 1.00 92.50 81 SER A O 1
ATOM 632 N N . PHE A 1 82 ? -11.657 -1.850 -2.416 1.00 91.44 82 PHE A N 1
ATOM 633 C CA . PHE A 1 82 ? -10.388 -2.349 -2.946 1.00 91.44 82 PHE A CA 1
ATOM 634 C C . PHE A 1 82 ? -10.572 -3.392 -4.057 1.00 91.44 82 PHE A C 1
ATOM 636 O O . PHE A 1 82 ? -9.660 -3.611 -4.849 1.00 91.44 82 PHE A O 1
ATOM 643 N N . ARG A 1 83 ? -11.760 -4.004 -4.166 1.00 89.50 83 ARG A N 1
ATOM 644 C CA . ARG A 1 83 ? -12.050 -5.052 -5.162 1.00 89.50 83 ARG A CA 1
ATOM 645 C C . ARG A 1 83 ? -11.718 -4.649 -6.606 1.00 89.50 83 ARG A C 1
ATOM 647 O O . ARG A 1 83 ? -11.119 -5.479 -7.285 1.00 89.50 83 ARG A O 1
ATOM 654 N N . PRO A 1 84 ? -12.024 -3.418 -7.076 1.00 90.38 84 PRO A N 1
ATOM 655 C CA . PRO A 1 84 ? -11.670 -3.012 -8.435 1.00 90.38 84 PRO A CA 1
ATOM 656 C C . PRO A 1 84 ? -10.159 -3.041 -8.705 1.00 90.38 84 PRO A C 1
ATOM 658 O O . PRO A 1 84 ? -9.751 -3.418 -9.798 1.00 90.38 84 PRO A O 1
ATOM 661 N N . LEU A 1 85 ? -9.329 -2.711 -7.705 1.00 88.56 85 LEU A N 1
ATOM 662 C CA . LEU A 1 85 ? -7.867 -2.745 -7.831 1.00 88.56 85 LEU A CA 1
ATOM 663 C C . LEU A 1 85 ? -7.356 -4.184 -7.981 1.00 88.56 85 LEU A C 1
ATOM 665 O O . LEU A 1 85 ? -6.530 -4.461 -8.839 1.00 88.56 85 LEU A O 1
ATOM 669 N N . LEU A 1 86 ? -7.907 -5.132 -7.216 1.00 86.00 86 LEU A N 1
ATOM 670 C CA . LEU A 1 86 ? -7.507 -6.548 -7.287 1.00 86.00 86 LEU A CA 1
ATOM 671 C C . LEU A 1 86 ? -7.893 -7.216 -8.615 1.00 86.00 86 LEU A C 1
ATOM 673 O O . LEU A 1 86 ? -7.240 -8.163 -9.071 1.00 86.00 86 LEU A O 1
ATOM 677 N N . SER A 1 87 ? -8.961 -6.726 -9.248 1.00 86.94 87 SER A N 1
ATOM 678 C CA . SER A 1 87 ? -9.368 -7.150 -10.588 1.00 86.94 87 SER A CA 1
ATOM 679 C C . SER A 1 87 ? -8.580 -6.480 -11.711 1.00 86.94 87 SER A C 1
ATOM 681 O O . SER A 1 87 ? -8.678 -6.936 -12.849 1.00 86.94 87 SER A O 1
ATOM 683 N N . ASP A 1 88 ? -7.810 -5.429 -11.418 1.00 86.56 88 ASP A N 1
ATOM 684 C CA . ASP A 1 88 ? -7.100 -4.677 -12.446 1.00 86.56 88 ASP A CA 1
ATOM 685 C C . ASP A 1 88 ? -5.994 -5.526 -13.087 1.00 86.56 88 ASP A C 1
ATOM 687 O O . ASP A 1 88 ? -5.374 -6.384 -12.446 1.00 86.56 88 ASP A O 1
ATOM 691 N N . ARG A 1 89 ? -5.785 -5.338 -14.390 1.00 87.00 89 ARG A N 1
ATOM 692 C CA . ARG A 1 89 ? -4.799 -6.082 -15.178 1.00 87.00 89 ARG A CA 1
ATOM 693 C C . ARG A 1 89 ? -4.081 -5.134 -16.117 1.00 87.00 89 ARG A C 1
ATOM 695 O O . ARG A 1 89 ? -4.666 -4.569 -17.039 1.00 87.00 89 ARG A O 1
ATOM 702 N N . VAL A 1 90 ? -2.773 -5.035 -15.928 1.00 86.88 90 VAL A N 1
ATOM 703 C CA . VAL A 1 90 ? -1.905 -4.233 -16.784 1.00 86.88 90 VAL A CA 1
ATOM 704 C C . VAL A 1 90 ? -1.513 -5.056 -18.008 1.00 86.88 90 VAL A C 1
ATOM 706 O O . VAL A 1 90 ? -0.936 -6.139 -17.906 1.00 86.88 90 VAL A O 1
ATOM 709 N N . ARG A 1 91 ? -1.821 -4.550 -19.206 1.00 84.94 91 ARG A N 1
ATOM 710 C CA . ARG A 1 91 ? -1.482 -5.231 -20.462 1.00 84.94 91 ARG A CA 1
ATOM 711 C C . ARG A 1 91 ? 0.030 -5.467 -20.552 1.00 84.94 91 ARG A C 1
ATOM 713 O O . ARG A 1 91 ? 0.807 -4.522 -20.491 1.00 84.94 91 ARG A O 1
ATOM 720 N N . GLY A 1 92 ? 0.430 -6.722 -20.756 1.00 84.94 92 GLY A N 1
ATOM 721 C CA . GLY A 1 92 ? 1.841 -7.110 -20.875 1.00 84.94 92 GLY A CA 1
ATOM 722 C C . GLY A 1 92 ? 2.561 -7.338 -19.543 1.00 84.94 92 GLY A C 1
ATOM 723 O O . GLY A 1 92 ? 3.746 -7.653 -19.559 1.00 84.94 92 GLY A O 1
ATOM 724 N N . LEU A 1 93 ? 1.863 -7.227 -18.409 1.00 84.88 93 LEU A N 1
ATOM 725 C CA . LEU A 1 93 ? 2.424 -7.462 -17.084 1.00 84.88 93 LEU A CA 1
ATOM 726 C C . LEU A 1 93 ? 1.447 -8.298 -16.250 1.00 84.88 93 LEU A C 1
ATOM 728 O O . LEU A 1 93 ? 0.369 -7.835 -15.881 1.00 84.88 93 LEU A O 1
ATOM 732 N N . SER A 1 94 ? 1.830 -9.535 -15.942 1.00 87.38 94 SER A N 1
ATOM 733 C CA . SER A 1 94 ? 1.029 -10.389 -15.059 1.00 87.38 94 SER A CA 1
ATOM 734 C C . SER A 1 94 ? 1.313 -10.045 -13.594 1.00 87.38 94 SER A C 1
ATOM 736 O O . SER A 1 94 ? 2.480 -9.820 -13.267 1.00 87.38 94 SER A O 1
ATOM 738 N N . PRO A 1 95 ? 0.289 -10.004 -12.723 1.00 88.94 95 PRO A N 1
ATOM 739 C CA . PRO A 1 95 ? 0.512 -9.829 -11.295 1.00 88.94 95 PRO A CA 1
ATOM 740 C C . PRO A 1 95 ? 1.195 -11.059 -10.693 1.00 88.94 95 PRO A C 1
ATOM 742 O O . PRO A 1 95 ? 1.097 -12.165 -11.235 1.00 88.94 95 PRO A O 1
ATOM 745 N N . VAL A 1 96 ? 1.816 -10.888 -9.526 1.00 89.44 96 VAL A N 1
ATOM 746 C CA . VAL A 1 96 ? 2.231 -12.022 -8.687 1.00 89.44 96 VAL A CA 1
ATOM 747 C C . VAL A 1 96 ? 1.040 -12.883 -8.262 1.00 89.44 96 VAL A C 1
ATOM 749 O O . VAL A 1 96 ? -0.088 -12.400 -8.138 1.00 89.44 96 VAL A O 1
ATOM 752 N N . SER A 1 97 ? 1.289 -14.172 -8.014 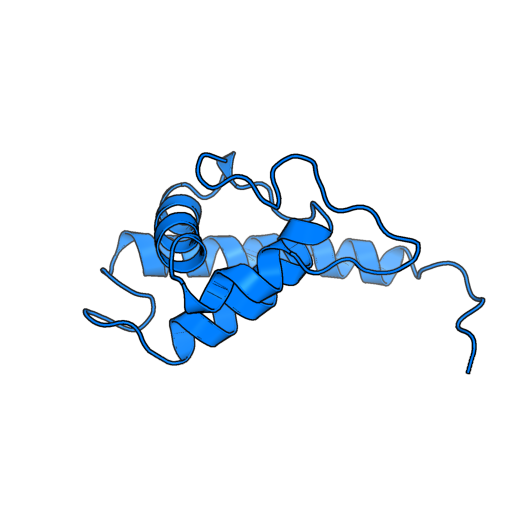1.00 86.06 97 SER A N 1
ATOM 753 C CA . SER A 1 97 ? 0.243 -15.169 -7.747 1.00 86.06 97 SER A CA 1
ATOM 754 C C . SER A 1 97 ? -0.650 -14.822 -6.556 1.00 86.06 97 SER A C 1
ATOM 756 O O . SER A 1 97 ? -1.843 -15.110 -6.588 1.00 86.06 97 SER A O 1
ATOM 758 N N . HIS A 1 98 ? -0.099 -14.174 -5.529 1.00 85.06 98 HIS A N 1
ATOM 759 C CA . HIS A 1 98 ? -0.821 -13.801 -4.311 1.00 85.06 98 HIS A CA 1
ATOM 760 C C . HIS A 1 98 ? -1.493 -12.418 -4.386 1.00 85.06 98 HIS A C 1
ATOM 762 O O . HIS A 1 98 ? -2.140 -11.989 -3.432 1.00 85.06 98 HIS A O 1
ATOM 768 N N . TYR A 1 99 ? -1.390 -11.698 -5.511 1.00 84.44 99 TYR A N 1
ATOM 769 C CA . TYR A 1 99 ? -1.899 -10.325 -5.606 1.00 84.44 99 TYR A CA 1
ATOM 770 C C . TYR A 1 99 ? -3.408 -10.224 -5.354 1.00 84.44 99 TYR A C 1
ATOM 772 O O . TYR A 1 99 ? -3.859 -9.291 -4.701 1.00 84.44 99 TYR A O 1
ATOM 780 N N . ALA A 1 100 ? -4.203 -11.184 -5.825 1.00 82.44 100 ALA A N 1
ATOM 781 C CA . ALA A 1 100 ? -5.647 -11.207 -5.575 1.00 82.44 100 ALA A CA 1
ATOM 782 C C . ALA A 1 100 ? -6.031 -11.995 -4.310 1.00 82.44 100 ALA A C 1
ATOM 784 O O 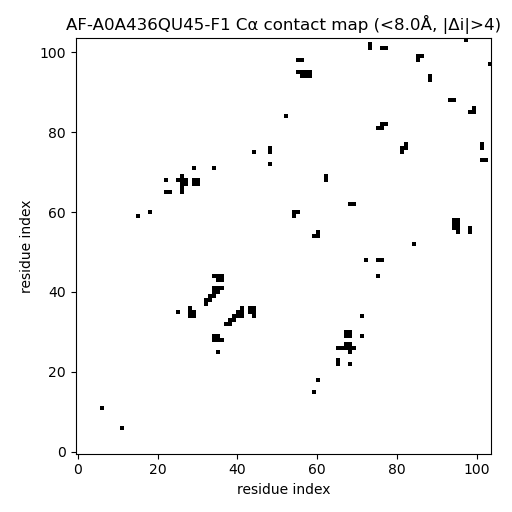. ALA A 1 100 ? -7.197 -11.978 -3.920 1.00 82.44 100 ALA A O 1
ATOM 785 N N . ASP A 1 101 ? -5.067 -12.667 -3.679 1.00 85.44 101 ASP A N 1
ATOM 786 C CA . ASP A 1 101 ? -5.290 -13.459 -2.477 1.00 85.44 101 ASP A CA 1
ATOM 787 C C . ASP A 1 101 ? -5.453 -12.537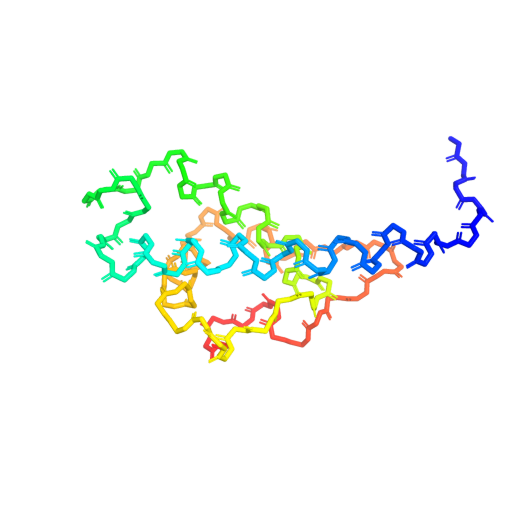 -1.263 1.00 85.44 101 ASP A C 1
ATOM 789 O O . ASP A 1 101 ? -4.748 -11.532 -1.134 1.00 85.44 101 ASP A O 1
ATOM 793 N N . LEU A 1 102 ? -6.410 -12.840 -0.392 1.00 82.38 102 LEU A N 1
ATOM 794 C CA . LEU A 1 102 ? -6.610 -12.108 0.857 1.00 82.38 102 LEU A CA 1
ATOM 795 C C . LEU A 1 102 ? -5.782 -12.710 2.006 1.00 82.38 102 LEU A C 1
ATOM 797 O O . LEU A 1 102 ? -5.494 -11.983 2.956 1.00 82.38 102 LEU A O 1
ATOM 801 N N . ASP A 1 103 ? -5.321 -13.958 1.871 1.00 81.44 103 ASP A N 1
ATOM 802 C CA . ASP A 1 103 ? -4.628 -14.740 2.908 1.00 81.44 103 ASP A CA 1
ATOM 803 C C . ASP A 1 103 ? -3.100 -14.876 2.670 1.00 81.44 103 ASP A C 1
ATOM 805 O O . ASP A 1 103 ? -2.469 -15.840 3.107 1.00 81.44 103 ASP A O 1
ATOM 809 N N . PHE A 1 104 ? -2.498 -13.900 1.981 1.00 83.69 104 PHE A N 1
ATOM 810 C CA . PHE A 1 104 ? -1.080 -13.865 1.570 1.00 83.69 104 PHE A CA 1
ATOM 811 C C . PHE A 1 104 ? -0.053 -13.639 2.707 1.00 83.69 104 PHE A C 1
ATOM 813 O O . PHE A 1 104 ? -0.370 -13.091 3.791 1.00 83.69 104 PHE A O 1
#

Secondary structure (DSSP, 8-state):
----SPP-HHHHHHHHHHHHHHHHHHHHHHHHSSBTTBSS--HHHHHHHHHHHHHHHTT---GGG-HHHHHHHHHHHTSGGGHHHHH---TT-PPPTTTT-S--

Mean predicted aligned error: 4.74 Å